Protein AF-A0A2N3EMY5-F1 (afdb_monomer)

Structure (mmCIF, N/CA/C/O backbone):
data_AF-A0A2N3EMY5-F1
#
_entry.id   AF-A0A2N3EMY5-F1
#
loop_
_atom_site.group_PDB
_atom_site.id
_atom_site.type_symbol
_atom_site.label_atom_id
_atom_site.label_alt_id
_atom_site.label_comp_id
_atom_site.label_asym_id
_atom_site.label_entity_id
_atom_site.label_seq_id
_atom_site.pdbx_PDB_ins_code
_atom_site.Cartn_x
_atom_site.Cartn_y
_atom_site.Cartn_z
_atom_site.occupancy
_atom_site.B_iso_or_equiv
_atom_site.auth_seq_id
_atom_site.auth_comp_id
_atom_site.auth_asym_id
_atom_site.auth_atom_id
_atom_site.pdbx_PDB_model_num
ATOM 1 N N . MET A 1 1 ? 64.681 2.099 -17.122 1.00 41.75 1 MET A N 1
ATOM 2 C CA . MET A 1 1 ? 64.241 1.570 -15.812 1.00 41.75 1 MET A CA 1
ATOM 3 C C . MET A 1 1 ? 62.909 2.218 -15.460 1.00 41.75 1 MET A C 1
ATOM 5 O O . MET A 1 1 ? 62.884 3.290 -14.875 1.00 41.75 1 MET A O 1
ATOM 9 N N . LEU A 1 2 ? 61.801 1.633 -15.925 1.00 50.41 2 LEU A N 1
ATOM 10 C CA . LEU A 1 2 ? 60.457 2.129 -15.628 1.00 50.41 2 LEU A CA 1
ATOM 11 C C . LEU A 1 2 ? 60.051 1.568 -14.257 1.00 50.41 2 LEU A C 1
ATOM 13 O O . LEU A 1 2 ? 60.016 0.355 -14.065 1.00 50.41 2 LEU A O 1
ATOM 17 N N . ASN A 1 3 ? 59.863 2.464 -13.289 1.00 49.38 3 ASN A N 1
ATOM 18 C CA . ASN A 1 3 ? 59.725 2.170 -11.864 1.00 49.38 3 ASN A CA 1
ATOM 19 C C . ASN A 1 3 ? 58.662 1.102 -11.549 1.00 49.38 3 ASN A C 1
ATOM 21 O O . ASN A 1 3 ? 57.473 1.403 -11.449 1.00 49.38 3 ASN A O 1
ATOM 25 N N . HIS A 1 4 ? 59.125 -0.105 -11.216 1.00 50.69 4 HIS A N 1
ATOM 26 C CA . HIS A 1 4 ? 58.346 -1.189 -10.601 1.00 50.69 4 HIS A CA 1
ATOM 27 C C . HIS A 1 4 ? 57.596 -0.732 -9.323 1.00 50.69 4 HIS A C 1
ATOM 29 O O . HIS A 1 4 ? 56.563 -1.285 -8.952 1.00 50.69 4 HIS A O 1
ATOM 35 N N . SER A 1 5 ? 58.080 0.343 -8.685 1.00 53.69 5 SER A N 1
ATOM 36 C CA . SER A 1 5 ? 57.485 0.972 -7.499 1.00 53.69 5 SER A CA 1
ATOM 37 C C . SER A 1 5 ? 56.165 1.719 -7.782 1.00 53.69 5 SER A C 1
ATOM 39 O O . SER A 1 5 ? 55.261 1.709 -6.951 1.00 53.69 5 SER A O 1
ATOM 41 N N . ARG A 1 6 ? 55.982 2.299 -8.983 1.00 55.09 6 ARG A N 1
ATOM 42 C CA . ARG A 1 6 ? 54.727 3.000 -9.341 1.00 55.09 6 ARG A CA 1
ATOM 43 C C . ARG A 1 6 ? 53.586 2.043 -9.699 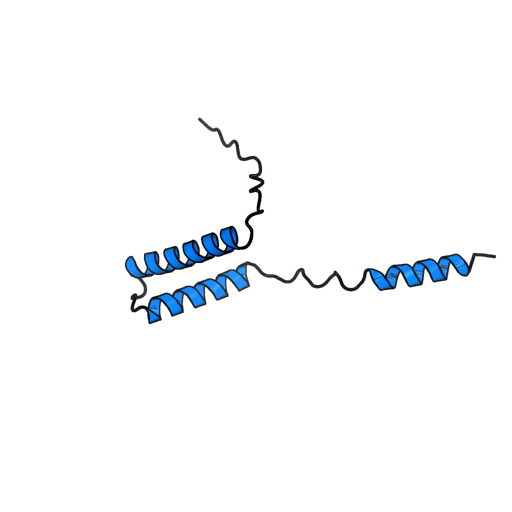1.00 55.09 6 ARG A C 1
ATOM 45 O O . ARG A 1 6 ? 52.425 2.381 -9.496 1.00 55.09 6 ARG A O 1
ATOM 52 N N . MET A 1 7 ? 53.913 0.840 -10.175 1.00 51.16 7 MET A N 1
ATOM 53 C CA . MET A 1 7 ? 52.934 -0.177 -10.578 1.00 51.16 7 MET A CA 1
ATOM 54 C C . MET A 1 7 ? 52.307 -0.891 -9.367 1.00 51.16 7 MET A C 1
ATOM 56 O O . MET A 1 7 ? 51.108 -1.150 -9.362 1.00 51.16 7 MET A O 1
ATOM 60 N N . LYS A 1 8 ? 53.083 -1.108 -8.291 1.00 51.06 8 LYS A N 1
ATOM 61 C CA . LYS A 1 8 ? 52.573 -1.602 -6.995 1.00 51.06 8 LYS A CA 1
ATOM 62 C C . LYS A 1 8 ? 51.625 -0.610 -6.316 1.00 51.06 8 LYS A C 1
ATOM 64 O O . LYS A 1 8 ? 50.608 -1.032 -5.777 1.00 51.06 8 LYS A O 1
ATOM 69 N N . GLY A 1 9 ? 51.931 0.690 -6.378 1.00 51.00 9 GLY A N 1
ATOM 70 C CA . GLY A 1 9 ? 51.063 1.738 -5.829 1.00 51.00 9 GLY A CA 1
ATOM 71 C C . GLY A 1 9 ? 49.710 1.825 -6.541 1.00 51.00 9 GLY A C 1
ATOM 72 O O . GLY A 1 9 ? 48.684 1.986 -5.886 1.00 51.00 9 GLY A O 1
ATOM 73 N N . LEU A 1 10 ? 49.694 1.638 -7.866 1.00 53.22 10 LEU A N 1
ATOM 74 C CA . LEU A 1 10 ? 48.455 1.634 -8.648 1.00 53.22 10 LEU A CA 1
ATOM 75 C C . LEU A 1 10 ? 47.578 0.403 -8.353 1.00 53.22 10 LEU A C 1
ATOM 77 O O . LEU A 1 10 ? 46.364 0.529 -8.222 1.00 53.22 10 LEU A O 1
ATOM 81 N N . LEU A 1 11 ? 48.195 -0.775 -8.205 1.00 51.62 11 LEU A N 1
ATOM 82 C CA . LEU A 1 11 ? 47.489 -2.027 -7.901 1.00 51.62 11 LEU A CA 1
ATOM 83 C C . LEU A 1 11 ? 46.920 -2.057 -6.472 1.00 51.62 11 LEU A C 1
ATOM 85 O O . LEU A 1 11 ? 45.835 -2.590 -6.262 1.00 51.62 11 LEU A O 1
ATOM 89 N N . LEU A 1 12 ? 47.607 -1.445 -5.501 1.00 52.88 12 LEU A N 1
ATOM 90 C CA . LEU A 1 12 ? 47.113 -1.310 -4.124 1.00 52.88 12 LEU A CA 1
ATOM 91 C C . LEU A 1 12 ? 46.003 -0.256 -3.985 1.00 52.88 12 LEU A C 1
ATOM 93 O O . LEU A 1 12 ? 45.118 -0.419 -3.150 1.00 52.88 12 LEU A O 1
ATOM 97 N N . GLY A 1 13 ? 46.013 0.795 -4.812 1.00 50.88 13 GLY A N 1
ATOM 98 C CA . GLY A 1 13 ? 44.963 1.820 -4.812 1.00 50.88 13 GLY A CA 1
ATOM 99 C C . GLY A 1 13 ? 43.626 1.337 -5.385 1.00 50.88 13 GLY A C 1
ATOM 100 O O . GLY A 1 13 ? 42.571 1.761 -4.919 1.00 50.88 13 GLY A O 1
ATOM 101 N N . LEU A 1 14 ? 43.648 0.416 -6.355 1.00 52.91 14 LEU A N 1
ATOM 102 C CA . LEU A 1 14 ? 42.429 -0.079 -7.009 1.00 52.91 14 LEU A CA 1
ATOM 103 C C . LEU A 1 14 ? 41.613 -1.045 -6.125 1.00 52.91 14 LEU A C 1
ATOM 105 O O . LEU A 1 14 ? 40.401 -1.156 -6.287 1.00 52.91 14 LEU A O 1
ATOM 109 N N . ALA A 1 15 ? 42.255 -1.723 -5.167 1.00 53.69 15 ALA A N 1
ATOM 110 C CA . ALA A 1 15 ? 41.611 -2.729 -4.318 1.00 53.69 15 ALA A CA 1
ATOM 111 C C . ALA A 1 15 ? 40.700 -2.142 -3.218 1.00 53.69 15 ALA A C 1
ATOM 113 O O . ALA A 1 15 ? 39.884 -2.868 -2.656 1.00 53.69 15 ALA A O 1
ATOM 114 N N . ILE A 1 16 ? 40.805 -0.843 -2.912 1.00 56.00 16 ILE A N 1
ATOM 115 C CA . ILE A 1 16 ? 40.062 -0.205 -1.805 1.00 56.00 16 ILE A CA 1
ATOM 116 C C . ILE A 1 16 ? 38.742 0.439 -2.279 1.00 56.00 16 ILE A C 1
ATOM 118 O O . ILE A 1 16 ? 37.850 0.686 -1.474 1.00 56.00 16 ILE A O 1
ATOM 122 N N . VAL A 1 17 ? 38.559 0.663 -3.586 1.00 55.44 17 VAL A N 1
ATOM 123 C CA . VAL A 1 17 ? 37.392 1.401 -4.126 1.00 55.44 17 VAL A CA 1
ATOM 124 C C . VAL A 1 17 ? 36.248 0.472 -4.577 1.00 55.44 17 VAL A C 1
ATOM 126 O O . VAL A 1 17 ? 35.137 0.922 -4.839 1.00 55.44 17 VAL A O 1
ATOM 129 N N . ALA A 1 18 ? 36.476 -0.842 -4.625 1.00 57.91 18 ALA A N 1
ATOM 130 C CA . ALA A 1 18 ? 35.521 -1.800 -5.184 1.00 57.91 18 ALA A CA 1
ATOM 131 C C . ALA A 1 18 ? 34.233 -2.102 -4.369 1.00 57.91 18 ALA A C 1
ATOM 133 O O . ALA A 1 18 ? 33.264 -2.519 -5.003 1.00 57.91 18 ALA A O 1
ATOM 134 N N . PRO A 1 19 ? 34.118 -1.923 -3.032 1.00 57.25 19 PRO A N 1
ATOM 135 C CA . PRO A 1 19 ? 32.922 -2.408 -2.331 1.00 57.25 19 PRO A CA 1
ATOM 136 C C . PRO A 1 19 ? 31.718 -1.446 -2.342 1.00 57.25 19 PRO A C 1
ATOM 138 O O . PRO A 1 19 ? 30.651 -1.822 -1.869 1.00 57.25 19 PRO A O 1
ATOM 141 N N . LEU A 1 20 ? 31.830 -0.228 -2.887 1.00 58.28 20 LEU A N 1
ATOM 142 C CA . LEU A 1 20 ? 30.756 0.783 -2.812 1.00 58.28 20 LEU A CA 1
ATOM 143 C C . LEU A 1 20 ? 29.758 0.755 -3.990 1.00 58.28 20 LEU A C 1
ATOM 145 O O . LEU A 1 20 ? 28.830 1.558 -4.029 1.00 58.28 20 LEU A O 1
ATOM 149 N N . GLY A 1 21 ? 29.921 -0.161 -4.950 1.00 58.19 21 GLY A N 1
ATOM 150 C CA . GLY A 1 21 ? 29.175 -0.143 -6.217 1.00 58.19 21 GLY A CA 1
ATOM 151 C C . GLY A 1 21 ? 27.784 -0.793 -6.227 1.00 58.19 21 GLY A C 1
ATOM 152 O O . GLY A 1 21 ? 27.092 -0.677 -7.232 1.00 58.19 21 GLY A O 1
ATOM 153 N N . PHE A 1 22 ? 27.350 -1.474 -5.159 1.00 57.91 22 PHE A N 1
ATOM 154 C CA . PHE A 1 22 ? 26.130 -2.308 -5.191 1.00 57.91 22 PHE A CA 1
ATOM 155 C C . PHE A 1 22 ? 24.881 -1.706 -4.521 1.00 57.91 22 PHE A C 1
ATOM 157 O O . PHE A 1 22 ? 23.840 -2.355 -4.489 1.00 57.91 22 PHE A O 1
ATOM 164 N N . ALA A 1 23 ? 24.922 -0.468 -4.023 1.00 58.59 23 ALA A N 1
ATOM 165 C CA . ALA A 1 23 ? 23.770 0.131 -3.330 1.00 58.59 23 ALA A CA 1
ATOM 166 C C . ALA A 1 23 ? 22.672 0.703 -4.261 1.00 58.59 23 ALA A C 1
ATOM 168 O O . ALA A 1 23 ? 21.691 1.257 -3.775 1.00 58.59 23 ALA A O 1
ATOM 169 N N . ALA A 1 24 ? 22.806 0.592 -5.588 1.00 59.06 24 ALA A N 1
ATOM 170 C CA . ALA A 1 24 ? 21.951 1.312 -6.541 1.00 59.06 24 ALA A CA 1
ATOM 171 C C . ALA A 1 24 ? 20.699 0.551 -7.033 1.00 59.06 24 ALA A C 1
ATOM 173 O O . ALA A 1 24 ? 19.957 1.085 -7.851 1.00 59.06 24 ALA A O 1
ATOM 174 N N . CYS A 1 25 ? 20.424 -0.669 -6.557 1.00 62.91 25 CYS A N 1
ATOM 175 C CA . CYS A 1 25 ? 19.252 -1.453 -6.988 1.00 62.91 25 CYS A CA 1
ATOM 176 C C . CYS A 1 25 ? 17.997 -1.244 -6.118 1.00 62.91 25 CYS A C 1
ATOM 178 O O . CYS A 1 25 ? 17.165 -2.145 -6.022 1.00 62.91 25 CYS A O 1
ATOM 180 N N . ALA A 1 26 ? 17.844 -0.091 -5.463 1.00 70.19 26 ALA A N 1
ATOM 181 C CA . ALA A 1 26 ? 16.585 0.250 -4.806 1.00 70.19 26 ALA A CA 1
ATOM 182 C C . ALA A 1 26 ? 15.592 0.752 -5.867 1.00 70.19 26 ALA A C 1
ATOM 184 O O . ALA A 1 26 ? 15.708 1.884 -6.331 1.00 70.19 26 ALA A O 1
ATOM 185 N N . ASP A 1 27 ? 14.648 -0.100 -6.273 1.00 82.81 27 ASP A N 1
ATOM 186 C CA . ASP A 1 27 ? 13.533 0.301 -7.133 1.00 82.81 27 ASP A CA 1
ATOM 187 C C . ASP A 1 27 ? 12.431 0.944 -6.266 1.00 82.81 27 ASP A C 1
ATOM 189 O O . ASP A 1 27 ? 11.751 0.235 -5.511 1.00 82.81 27 ASP A O 1
ATOM 193 N N . PRO A 1 28 ? 12.230 2.273 -6.344 1.00 82.31 28 PRO A N 1
ATOM 194 C CA . PRO A 1 28 ? 11.207 2.951 -5.555 1.00 82.31 28 PRO A CA 1
ATOM 195 C C . PRO A 1 28 ? 9.789 2.482 -5.906 1.00 82.31 28 PRO A C 1
ATOM 197 O O . PRO A 1 28 ? 8.906 2.535 -5.051 1.00 82.31 28 PRO A O 1
ATOM 200 N N . ALA A 1 29 ? 9.549 1.995 -7.128 1.00 86.31 29 ALA A N 1
ATOM 201 C CA . ALA A 1 29 ? 8.245 1.469 -7.518 1.00 86.31 29 ALA A CA 1
ATOM 202 C C . ALA A 1 29 ? 7.960 0.121 -6.841 1.00 86.31 29 ALA A C 1
ATOM 204 O O . ALA A 1 29 ? 6.846 -0.107 -6.364 1.00 86.31 29 ALA A O 1
ATOM 205 N N . ALA A 1 30 ? 8.970 -0.749 -6.746 1.00 88.25 30 ALA A N 1
ATOM 206 C CA . ALA A 1 30 ? 8.854 -2.023 -6.041 1.00 88.25 30 ALA A CA 1
ATOM 207 C C . ALA A 1 30 ? 8.575 -1.817 -4.544 1.00 88.25 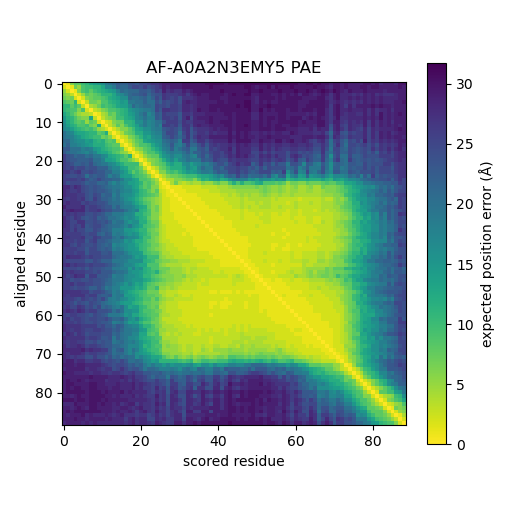30 ALA A C 1
ATOM 209 O O . ALA A 1 30 ? 7.727 -2.504 -3.969 1.00 88.25 30 ALA A O 1
ATOM 210 N N . GLU A 1 31 ? 9.235 -0.838 -3.923 1.00 87.81 31 GLU A N 1
ATOM 211 C CA . GLU A 1 31 ? 8.997 -0.500 -2.520 1.00 87.81 31 GLU A CA 1
ATOM 212 C C . GLU A 1 31 ? 7.599 0.095 -2.307 1.00 87.81 31 GLU A C 1
ATOM 214 O O . GLU A 1 31 ? 6.853 -0.361 -1.439 1.00 87.81 31 GLU A O 1
ATOM 219 N N . GLN A 1 32 ? 7.175 1.036 -3.156 1.00 87.56 32 GLN A N 1
ATOM 220 C CA . GLN A 1 32 ? 5.828 1.605 -3.085 1.00 87.56 32 GLN A CA 1
ATOM 221 C C . GLN A 1 32 ? 4.741 0.525 -3.215 1.00 87.56 32 GLN A C 1
ATOM 223 O O . GLN A 1 32 ? 3.758 0.555 -2.474 1.00 87.56 32 GLN A O 1
ATOM 228 N N . ALA A 1 33 ? 4.932 -0.461 -4.097 1.00 90.81 33 ALA A N 1
ATOM 229 C CA . ALA A 1 33 ? 4.004 -1.578 -4.253 1.00 90.81 33 ALA A CA 1
ATOM 230 C C . ALA A 1 33 ? 3.917 -2.451 -2.989 1.00 90.81 33 ALA A C 1
ATOM 232 O O . ALA A 1 33 ? 2.822 -2.859 -2.591 1.00 90.81 33 ALA A O 1
ATOM 233 N N . ARG A 1 34 ? 5.048 -2.712 -2.316 1.00 90.69 34 ARG A N 1
ATOM 234 C CA . ARG A 1 34 ? 5.058 -3.437 -1.034 1.00 90.69 34 ARG A CA 1
ATOM 235 C C . ARG A 1 34 ? 4.311 -2.681 0.058 1.00 90.69 34 ARG A C 1
ATOM 237 O O . ARG A 1 34 ? 3.556 -3.286 0.825 1.00 90.69 34 ARG A O 1
ATOM 244 N N . LEU A 1 35 ? 4.518 -1.373 0.129 1.00 92.12 35 LEU A N 1
ATOM 245 C CA . LEU A 1 35 ? 3.878 -0.520 1.119 1.00 92.12 35 LEU A CA 1
ATOM 246 C C . LEU A 1 35 ? 2.371 -0.419 0.876 1.00 92.12 35 LEU A C 1
ATOM 248 O O . LEU A 1 35 ? 1.592 -0.555 1.812 1.00 92.12 35 LEU A O 1
ATOM 252 N N . ASP A 1 36 ? 1.949 -0.288 -0.380 1.00 92.19 36 ASP A N 1
ATOM 253 C CA . ASP A 1 36 ? 0.533 -0.274 -0.738 1.00 92.19 36 ASP A CA 1
ATOM 254 C C . ASP A 1 36 ? -0.166 -1.603 -0.411 1.00 92.19 36 ASP A C 1
ATOM 256 O O . ASP A 1 36 ? -1.305 -1.594 0.065 1.00 92.19 36 ASP A O 1
ATOM 260 N N . ALA A 1 37 ? 0.513 -2.740 -0.604 1.00 94.06 37 ALA A N 1
ATOM 261 C CA . ALA A 1 37 ? 0.005 -4.045 -0.185 1.00 94.06 37 ALA A CA 1
ATOM 262 C C . ALA A 1 37 ? -0.139 -4.139 1.344 1.00 94.06 37 ALA A C 1
ATOM 264 O O . ALA A 1 37 ? -1.132 -4.666 1.843 1.00 94.06 37 ALA A O 1
ATOM 265 N N . THR A 1 38 ? 0.821 -3.584 2.084 1.00 94.88 38 THR A N 1
ATOM 266 C CA . THR A 1 38 ? 0.804 -3.545 3.554 1.00 94.88 38 THR A CA 1
ATOM 267 C C . THR A 1 38 ? -0.343 -2.677 4.068 1.00 94.88 38 THR A C 1
ATOM 269 O O . THR A 1 38 ? -1.114 -3.105 4.923 1.00 94.88 38 THR A O 1
ATOM 272 N N . ASP A 1 39 ? -0.516 -1.483 3.500 1.00 94.56 39 ASP A N 1
ATOM 273 C CA . ASP A 1 39 ? -1.600 -0.568 3.858 1.00 94.56 39 ASP A CA 1
ATOM 274 C C . ASP A 1 39 ? -2.972 -1.185 3.550 1.00 94.56 39 ASP A C 1
ATOM 276 O O . ASP A 1 39 ? -3.911 -1.021 4.327 1.00 94.56 39 ASP A O 1
ATOM 280 N N . HIS A 1 40 ? -3.096 -1.936 2.448 1.00 95.19 40 HIS A N 1
ATOM 281 C CA . HIS A 1 40 ? -4.310 -2.695 2.155 1.00 95.19 40 HIS A CA 1
ATOM 282 C C . HIS A 1 40 ? -4.619 -3.716 3.257 1.00 95.19 40 HIS A C 1
ATOM 284 O O . HIS A 1 40 ? -5.731 -3.686 3.780 1.00 95.19 40 HIS A O 1
ATOM 290 N N . GLN A 1 41 ? -3.659 -4.573 3.628 1.00 96.25 41 GLN A N 1
ATOM 291 C CA . GLN A 1 41 ? -3.869 -5.591 4.667 1.00 96.25 41 GLN A CA 1
ATOM 292 C C . GLN A 1 41 ? -4.255 -4.954 6.003 1.00 96.25 41 GLN A C 1
ATOM 294 O O . GLN A 1 41 ? -5.286 -5.309 6.564 1.00 96.25 41 GLN A O 1
ATOM 299 N N . ASN A 1 42 ? -3.522 -3.926 6.440 1.00 94.56 42 ASN A N 1
ATOM 300 C CA . ASN A 1 42 ? -3.831 -3.201 7.674 1.00 94.56 42 ASN A CA 1
ATOM 301 C C . ASN A 1 42 ? -5.264 -2.649 7.672 1.00 94.56 42 ASN A C 1
ATOM 303 O O . ASN A 1 42 ? -5.997 -2.794 8.646 1.00 94.56 42 ASN A O 1
ATOM 307 N N . CYS A 1 43 ? -5.698 -2.035 6.569 1.00 95.94 43 CYS A N 1
ATOM 308 C CA . CYS A 1 43 ? -7.049 -1.490 6.492 1.00 95.94 43 CYS A CA 1
ATOM 309 C C . CYS A 1 43 ? -8.128 -2.585 6.474 1.00 95.94 43 CYS A C 1
ATOM 311 O O . CYS A 1 43 ? -9.173 -2.405 7.098 1.00 95.94 43 CYS A O 1
ATOM 313 N N . VAL A 1 44 ? -7.892 -3.723 5.816 1.00 96.38 44 VAL A N 1
ATOM 314 C CA . VAL A 1 44 ? -8.838 -4.853 5.835 1.00 96.38 44 VAL A CA 1
ATOM 315 C C . VAL A 1 44 ? -8.923 -5.481 7.228 1.00 96.38 44 VAL A C 1
ATOM 317 O O . VAL A 1 44 ? -10.027 -5.739 7.705 1.00 96.38 44 VAL A O 1
ATOM 320 N N . GLU A 1 45 ? -7.793 -5.668 7.913 1.00 96.00 45 GLU A N 1
ATOM 321 C CA . GLU A 1 45 ? -7.737 -6.2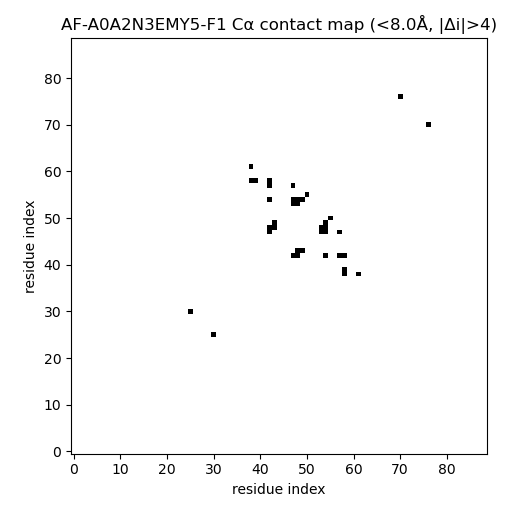08 9.280 1.00 96.00 45 GLU A CA 1
ATOM 322 C C . GLU A 1 45 ? -8.446 -5.306 10.297 1.00 96.00 45 GLU A C 1
ATOM 324 O O . GLU A 1 45 ? -9.124 -5.792 11.200 1.00 96.00 45 GLU A O 1
ATOM 329 N N . LEU A 1 46 ? -8.368 -3.986 10.110 1.00 94.56 46 LEU A N 1
ATOM 330 C CA . LEU A 1 46 ? -9.116 -3.007 10.904 1.00 94.56 46 LEU A CA 1
ATOM 331 C C . LEU A 1 46 ? -10.625 -2.983 10.583 1.00 94.56 46 LEU A C 1
ATOM 333 O O . LEU A 1 46 ? -11.376 -2.241 11.215 1.00 94.56 46 LEU A O 1
ATOM 337 N N . GLY A 1 47 ? -11.085 -3.785 9.617 1.00 95.38 47 GLY A N 1
ATOM 338 C CA . GLY A 1 47 ? -12.492 -3.923 9.244 1.00 95.38 47 GLY A CA 1
ATOM 339 C C . GLY A 1 47 ? -12.978 -2.918 8.197 1.00 95.38 47 GLY A C 1
ATOM 340 O O . GLY A 1 47 ? -14.184 -2.832 7.947 1.00 95.38 47 GLY A O 1
ATOM 341 N N . PHE A 1 48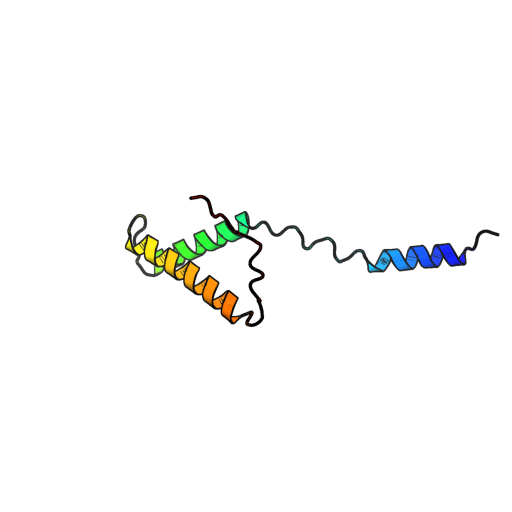 ? -12.078 -2.160 7.560 1.00 96.50 48 PHE A N 1
ATOM 342 C CA . PHE A 1 48 ? -12.457 -1.268 6.467 1.00 96.50 48 PHE A CA 1
ATOM 343 C C . PHE A 1 48 ? -12.737 -2.066 5.193 1.00 96.50 48 PHE A C 1
ATOM 345 O O . PHE A 1 48 ? -11.926 -2.874 4.741 1.00 96.50 48 PHE A O 1
ATOM 352 N N . LYS A 1 49 ? -13.891 -1.804 4.575 1.00 95.81 49 LYS A N 1
ATOM 353 C CA . LYS A 1 49 ? -14.285 -2.457 3.323 1.00 95.81 49 LYS A CA 1
ATOM 354 C C . LYS A 1 49 ? -13.585 -1.804 2.128 1.00 95.81 49 LYS A C 1
ATOM 356 O O . LYS A 1 49 ? -13.656 -0.577 2.028 1.00 95.81 49 LYS A O 1
ATOM 361 N N . PRO A 1 50 ? -12.983 -2.579 1.209 1.00 92.19 50 PRO A N 1
ATOM 362 C CA . PRO A 1 50 ? -12.453 -2.052 -0.047 1.00 92.19 50 PRO A CA 1
ATOM 363 C C . PRO A 1 50 ? -13.491 -1.221 -0.808 1.00 92.19 50 PRO A C 1
ATOM 365 O O . PRO A 1 50 ? -14.694 -1.395 -0.614 1.00 92.19 50 PRO A O 1
ATOM 368 N N . ASP A 1 51 ? -13.011 -0.306 -1.650 1.00 91.25 51 ASP A N 1
ATOM 369 C CA . ASP A 1 51 ? -13.846 0.563 -2.497 1.00 91.25 51 ASP A CA 1
ATOM 370 C C . ASP A 1 51 ? -14.819 1.474 -1.727 1.00 91.25 51 ASP A C 1
ATOM 372 O O . ASP A 1 51 ? -15.818 1.952 -2.263 1.00 91.25 51 ASP A O 1
ATOM 376 N N . THR A 1 52 ? -14.514 1.757 -0.459 1.00 94.81 52 THR A N 1
ATOM 377 C CA . THR A 1 52 ? -15.240 2.739 0.353 1.00 94.81 52 THR A CA 1
ATOM 378 C C . THR A 1 52 ? -14.384 3.964 0.648 1.00 94.81 52 THR A C 1
ATOM 380 O O . THR A 1 52 ? -13.155 3.889 0.722 1.00 94.81 52 THR A O 1
ATOM 383 N N . GLU A 1 53 ? -15.040 5.098 0.894 1.00 94.75 53 GLU A N 1
ATOM 384 C CA . GLU A 1 53 ? -14.366 6.318 1.351 1.00 94.75 53 GLU A CA 1
ATOM 385 C C . GLU A 1 53 ? -13.571 6.070 2.643 1.00 94.75 53 GLU A C 1
ATOM 387 O O . GLU A 1 53 ? -12.425 6.497 2.768 1.00 94.75 53 GLU A O 1
ATOM 392 N N . ALA A 1 54 ? -14.139 5.299 3.575 1.00 94.50 54 ALA A N 1
ATOM 393 C CA . ALA A 1 54 ? -13.494 4.958 4.838 1.00 94.50 54 ALA A CA 1
ATOM 394 C C . ALA A 1 54 ? -12.191 4.162 4.632 1.00 94.50 54 ALA A C 1
ATOM 396 O O . ALA A 1 54 ? -11.195 4.423 5.305 1.00 94.50 54 ALA A O 1
ATOM 397 N N . TYR A 1 55 ? -12.169 3.238 3.668 1.00 95.75 55 TYR A N 1
ATOM 398 C CA . TYR A 1 55 ? -10.953 2.526 3.273 1.00 95.75 55 TYR A CA 1
ATOM 399 C C . TYR A 1 55 ? -9.916 3.453 2.632 1.00 95.75 55 TYR A C 1
ATOM 401 O O . TYR A 1 55 ? -8.735 3.385 2.980 1.00 95.75 55 TYR A O 1
ATOM 409 N N . GLY A 1 56 ? -10.351 4.366 1.757 1.00 95.00 56 GLY A N 1
ATOM 410 C CA . GLY A 1 56 ? -9.484 5.408 1.206 1.00 95.00 56 GLY A CA 1
ATOM 411 C C . GLY A 1 56 ? -8.840 6.256 2.306 1.00 95.00 56 GLY A C 1
ATOM 412 O O . GLY A 1 56 ? -7.623 6.442 2.315 1.00 95.00 56 GLY A O 1
ATOM 413 N N . ASN A 1 57 ? -9.632 6.685 3.289 1.00 96.25 57 ASN A N 1
ATOM 414 C CA . ASN A 1 57 ? -9.154 7.456 4.431 1.00 96.25 57 ASN A CA 1
ATOM 415 C C . ASN A 1 57 ? -8.180 6.658 5.315 1.00 96.25 57 ASN A C 1
ATOM 417 O O . ASN A 1 57 ? -7.156 7.193 5.734 1.00 96.25 57 ASN A O 1
ATOM 421 N N . CYS A 1 58 ? -8.446 5.369 5.555 1.00 96.50 58 CYS A N 1
ATOM 422 C CA . CYS A 1 58 ? -7.516 4.497 6.273 1.00 96.50 58 CYS A CA 1
ATOM 423 C C . CYS A 1 58 ? -6.141 4.472 5.589 1.00 96.50 58 CYS A C 1
ATOM 425 O O . CYS A 1 58 ? -5.126 4.749 6.229 1.00 96.50 58 CYS A O 1
ATOM 427 N N . ARG A 1 59 ? -6.101 4.245 4.270 1.00 95.56 59 ARG A N 1
ATOM 428 C CA . ARG A 1 59 ? -4.839 4.230 3.516 1.00 95.56 59 ARG A CA 1
ATOM 429 C C . ARG A 1 59 ? -4.126 5.579 3.518 1.00 95.56 59 ARG A C 1
ATOM 431 O O . ARG A 1 59 ? -2.904 5.614 3.624 1.00 95.56 59 ARG A O 1
ATOM 438 N N . LEU A 1 60 ? -4.864 6.685 3.422 1.00 95.19 60 LEU A N 1
ATOM 439 C CA . LEU A 1 60 ? -4.280 8.026 3.534 1.00 95.19 60 LEU A CA 1
ATOM 440 C C . LEU A 1 60 ? -3.643 8.244 4.909 1.00 95.19 60 LEU A C 1
ATOM 442 O O . LEU A 1 60 ? -2.522 8.743 4.991 1.00 95.19 60 LEU A O 1
ATOM 446 N N . LYS A 1 61 ? -4.306 7.796 5.978 1.00 94.75 61 LYS A N 1
ATOM 447 C CA . LYS A 1 61 ? -3.785 7.895 7.342 1.00 94.75 61 LYS A CA 1
ATOM 448 C C . LYS A 1 61 ? -2.519 7.061 7.546 1.00 94.75 61 LYS A C 1
ATOM 450 O O . LYS A 1 61 ? -1.589 7.533 8.192 1.00 94.75 61 LYS A O 1
ATOM 455 N N . MET A 1 62 ? -2.434 5.870 6.949 1.00 93.44 62 MET A N 1
ATOM 456 C CA . MET A 1 62 ? -1.207 5.057 6.979 1.00 93.44 62 MET A CA 1
ATOM 457 C C . MET A 1 62 ? -0.027 5.766 6.297 1.00 93.44 62 MET A C 1
ATOM 459 O O . MET A 1 62 ? 1.082 5.783 6.833 1.00 93.44 62 MET A O 1
ATOM 463 N N . LYS A 1 63 ? -0.269 6.430 5.157 1.00 92.56 63 LYS A N 1
ATOM 464 C CA . LYS A 1 63 ? 0.750 7.246 4.474 1.00 92.56 63 LYS A CA 1
ATOM 465 C C . LYS A 1 63 ? 1.191 8.441 5.320 1.00 92.56 63 LYS A C 1
ATOM 467 O O . LYS A 1 63 ? 2.382 8.735 5.389 1.00 92.56 63 LYS A O 1
ATOM 472 N N . GLU A 1 64 ? 0.248 9.105 5.984 1.00 91.81 64 GLU A N 1
ATOM 473 C CA . GLU A 1 64 ? 0.544 10.221 6.884 1.00 91.81 64 GLU A CA 1
ATOM 474 C C . GLU A 1 64 ? 1.413 9.784 8.072 1.00 91.81 64 GLU A C 1
ATOM 476 O O . GLU A 1 64 ? 2.392 10.459 8.389 1.00 91.81 64 GLU A O 1
ATOM 481 N N . ILE A 1 65 ? 1.091 8.650 8.708 1.00 90.81 65 ILE A N 1
ATOM 482 C CA . ILE A 1 65 ? 1.882 8.086 9.813 1.00 90.81 65 ILE A CA 1
ATOM 483 C C . ILE A 1 65 ? 3.327 7.873 9.366 1.00 90.81 65 ILE A C 1
ATOM 485 O O . ILE A 1 65 ? 4.242 8.327 10.047 1.00 90.81 65 ILE A O 1
ATOM 489 N N . ARG A 1 66 ? 3.539 7.288 8.184 1.00 88.75 66 ARG A N 1
ATOM 490 C CA . ARG A 1 66 ? 4.885 7.055 7.652 1.00 88.75 66 ARG A CA 1
ATOM 491 C C . ARG A 1 66 ? 5.653 8.351 7.403 1.00 88.75 66 ARG A C 1
ATOM 493 O O . ARG A 1 66 ? 6.791 8.475 7.840 1.00 88.75 66 ARG A O 1
ATOM 500 N N . ALA A 1 67 ? 5.019 9.344 6.781 1.00 87.50 67 ALA A N 1
ATOM 501 C CA . ALA A 1 67 ? 5.645 10.648 6.566 1.00 87.50 67 ALA A CA 1
ATOM 502 C C . ALA A 1 67 ? 6.028 11.325 7.897 1.00 87.50 67 ALA A C 1
ATOM 504 O O . ALA A 1 67 ? 7.084 11.950 8.012 1.00 87.50 67 ALA A O 1
ATOM 505 N N . ARG A 1 68 ? 5.188 11.176 8.931 1.00 86.25 68 ARG A N 1
ATOM 506 C CA . ARG A 1 68 ? 5.475 11.668 10.286 1.00 86.25 68 ARG A CA 1
ATOM 507 C C . ARG A 1 68 ? 6.616 10.898 10.951 1.00 86.25 68 ARG A C 1
ATOM 509 O O . ARG A 1 68 ? 7.457 11.525 11.589 1.00 86.25 68 ARG A O 1
ATOM 516 N N . GLU A 1 69 ? 6.665 9.577 10.810 1.00 87.44 69 GLU A N 1
ATOM 517 C CA . GLU A 1 69 ? 7.744 8.731 11.334 1.00 87.44 69 GLU A CA 1
ATOM 518 C C . GLU A 1 69 ? 9.085 9.043 10.666 1.00 87.44 69 GLU A C 1
ATOM 520 O O . GLU A 1 69 ? 10.093 9.167 11.355 1.00 87.44 69 GLU A O 1
ATOM 525 N N . GLU A 1 70 ? 9.105 9.244 9.349 1.00 83.50 70 GLU A N 1
ATOM 526 C CA . GLU A 1 70 ? 10.298 9.660 8.606 1.00 83.50 70 GLU A CA 1
ATOM 527 C C . GLU A 1 70 ? 10.794 11.038 9.063 1.00 83.5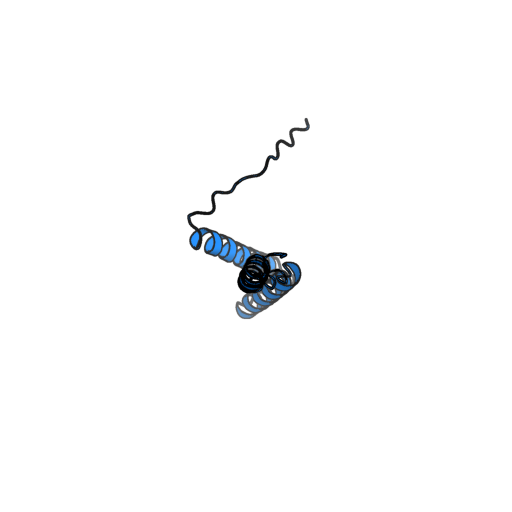0 70 GLU A C 1
ATOM 529 O O . GLU A 1 70 ? 11.983 11.207 9.350 1.00 83.50 70 GLU A O 1
ATOM 534 N N . ALA A 1 71 ? 9.879 12.003 9.214 1.00 79.56 71 ALA A N 1
ATOM 535 C CA . ALA A 1 71 ? 10.198 13.328 9.740 1.00 79.56 71 ALA A CA 1
ATOM 536 C C . ALA A 1 71 ? 10.724 13.272 11.185 1.00 79.56 71 ALA A C 1
ATOM 538 O O . ALA A 1 71 ? 11.650 13.999 11.539 1.00 79.56 71 ALA A O 1
ATOM 539 N N . ASN A 1 72 ? 10.167 12.394 12.026 1.00 79.75 72 ASN A N 1
ATOM 540 C CA . ASN A 1 72 ? 10.621 12.210 13.404 1.00 79.75 72 ASN A CA 1
ATOM 541 C C . ASN A 1 72 ? 11.979 11.495 13.484 1.00 79.75 72 ASN A C 1
ATOM 543 O O . ASN A 1 72 ? 12.821 11.857 14.303 1.00 79.75 72 ASN A O 1
ATOM 547 N N . ARG A 1 73 ? 12.213 10.509 12.611 1.00 73.44 73 ARG A N 1
ATOM 548 C CA . ARG A 1 73 ? 13.458 9.733 12.540 1.00 73.44 73 ARG A CA 1
ATOM 549 C C . ARG A 1 73 ? 14.636 10.566 12.045 1.00 73.44 73 ARG A C 1
ATOM 551 O O . ARG A 1 73 ? 15.778 10.255 12.377 1.00 73.44 73 ARG A O 1
ATOM 558 N N . SER A 1 74 ? 14.372 11.618 11.274 1.00 56.91 74 SER A N 1
ATOM 559 C CA . SER A 1 74 ? 15.397 12.533 10.789 1.00 56.91 74 SER A CA 1
ATOM 560 C C . SER A 1 74 ? 15.064 13.982 11.153 1.00 56.91 74 SER A C 1
ATOM 562 O O . SER A 1 74 ? 1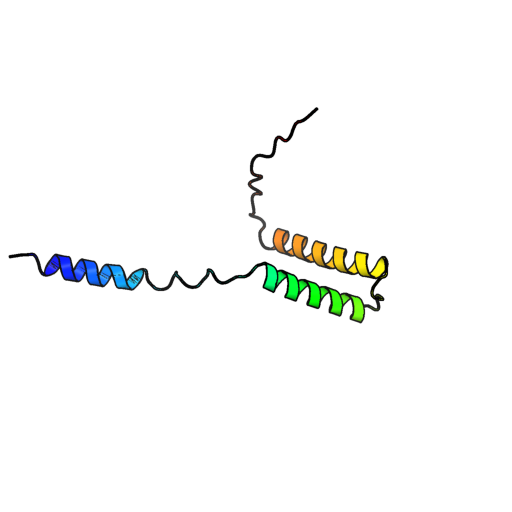4.664 14.761 10.291 1.00 56.91 74 SER A O 1
ATOM 564 N N . PRO A 1 75 ? 15.297 14.406 12.411 1.00 60.16 75 PRO A N 1
ATOM 565 C CA . PRO A 1 75 ? 15.076 15.796 12.818 1.00 60.16 75 PRO A CA 1
ATOM 566 C C . PRO A 1 75 ? 15.984 16.805 12.078 1.00 60.16 75 PRO A C 1
ATOM 568 O O . PRO A 1 75 ? 15.832 18.007 12.265 1.00 60.16 75 PRO A O 1
ATOM 571 N N . ASN A 1 76 ? 16.918 16.332 11.235 1.00 53.78 76 ASN A N 1
ATOM 572 C CA . ASN A 1 76 ? 17.887 17.134 10.484 1.00 53.78 76 ASN A CA 1
ATOM 573 C C . ASN A 1 76 ? 17.677 17.122 8.955 1.00 53.78 76 ASN A C 1
ATOM 575 O O . ASN A 1 76 ? 18.574 17.556 8.230 1.00 53.78 76 ASN A O 1
ATOM 579 N N . VAL A 1 77 ? 16.533 16.660 8.424 1.00 58.84 77 VAL A N 1
ATOM 580 C CA . VAL A 1 77 ? 16.217 16.920 7.004 1.00 58.84 77 VAL A CA 1
ATOM 581 C C . VAL A 1 77 ? 15.773 18.370 6.841 1.00 58.84 77 VAL A C 1
ATOM 583 O O . VAL A 1 77 ? 14.595 18.711 6.856 1.00 58.84 77 VAL A O 1
ATOM 586 N N . GLY A 1 78 ? 16.758 19.254 6.684 1.00 51.06 78 GLY A N 1
A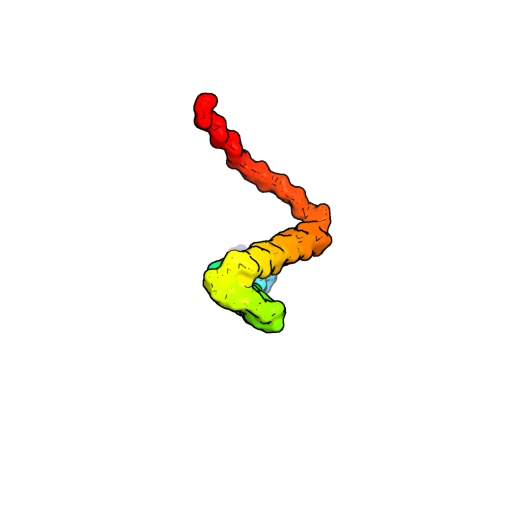TOM 587 C CA . GLY A 1 78 ? 16.538 20.539 6.044 1.00 51.06 78 GLY A CA 1
ATOM 588 C C . GLY A 1 78 ? 15.952 20.271 4.664 1.00 51.06 78 GLY A C 1
ATOM 589 O O . GLY A 1 78 ? 16.657 19.814 3.767 1.00 51.06 78 GLY A O 1
ATOM 590 N N . PHE A 1 79 ? 14.650 20.509 4.520 1.00 56.03 79 PHE A N 1
ATOM 591 C CA . PHE A 1 79 ? 13.972 20.586 3.235 1.00 56.03 79 PHE A CA 1
ATOM 592 C C . PHE A 1 79 ? 14.679 21.662 2.400 1.00 56.03 79 PHE A C 1
ATOM 594 O O . PHE A 1 79 ? 14.375 22.850 2.484 1.00 56.03 79 PHE A O 1
ATOM 601 N N . GLY A 1 80 ? 15.661 21.245 1.603 1.00 51.12 80 GLY A N 1
ATOM 602 C CA . GLY A 1 80 ? 16.179 22.016 0.486 1.00 51.12 80 GLY A CA 1
ATOM 603 C C . GLY A 1 80 ? 15.106 22.041 -0.589 1.00 51.12 80 GLY A C 1
ATOM 604 O O . GLY A 1 80 ? 15.141 21.244 -1.523 1.00 51.12 80 GLY A O 1
ATOM 605 N N . VAL A 1 81 ? 14.108 22.907 -0.412 1.00 60.38 81 VAL A N 1
ATOM 606 C CA . VAL A 1 81 ? 13.080 23.167 -1.416 1.00 60.38 81 VAL A CA 1
ATOM 607 C C . VAL A 1 81 ? 13.786 23.780 -2.623 1.00 60.38 81 VAL A C 1
ATOM 609 O O . VAL A 1 81 ? 14.166 24.950 -2.621 1.00 60.38 81 VAL A O 1
ATOM 612 N N . GLY A 1 82 ? 14.025 22.942 -3.631 1.00 49.41 82 GLY A N 1
ATOM 613 C CA . GLY A 1 82 ? 14.437 23.366 -4.957 1.00 49.41 82 GLY A CA 1
ATOM 614 C C . GLY A 1 82 ? 13.437 24.372 -5.525 1.00 49.41 82 GLY A C 1
ATOM 615 O O . GLY A 1 82 ? 12.228 24.252 -5.341 1.00 49.41 82 GLY A O 1
ATOM 616 N N . ILE A 1 83 ? 13.989 25.387 -6.181 1.00 55.88 83 ILE A N 1
ATOM 617 C CA . ILE A 1 83 ? 13.327 26.493 -6.875 1.00 55.88 83 ILE A CA 1
ATOM 618 C C . ILE A 1 83 ? 12.026 26.056 -7.572 1.00 55.88 83 ILE A C 1
ATOM 620 O O . ILE A 1 83 ? 12.042 25.215 -8.465 1.00 55.88 83 ILE A O 1
ATOM 624 N N . GLY A 1 84 ? 10.918 26.704 -7.210 1.00 48.59 84 GLY A N 1
ATOM 625 C CA . GLY A 1 84 ? 9.606 26.519 -7.829 1.00 48.59 84 GLY A CA 1
ATOM 626 C C . GLY A 1 84 ? 8.797 27.814 -7.845 1.00 48.59 84 GLY A C 1
ATOM 627 O O . GLY A 1 84 ? 7.673 27.853 -7.359 1.00 48.59 84 GLY A O 1
ATOM 628 N N . VAL A 1 85 ? 9.365 28.904 -8.369 1.00 51.59 85 VAL A N 1
ATOM 629 C CA . VAL A 1 85 ? 8.579 30.094 -8.740 1.00 51.59 85 VAL A CA 1
ATOM 630 C C . VAL A 1 85 ? 7.858 29.826 -10.061 1.00 51.59 85 VAL A C 1
ATOM 632 O O . VAL A 1 85 ? 8.287 30.258 -11.124 1.00 51.59 85 V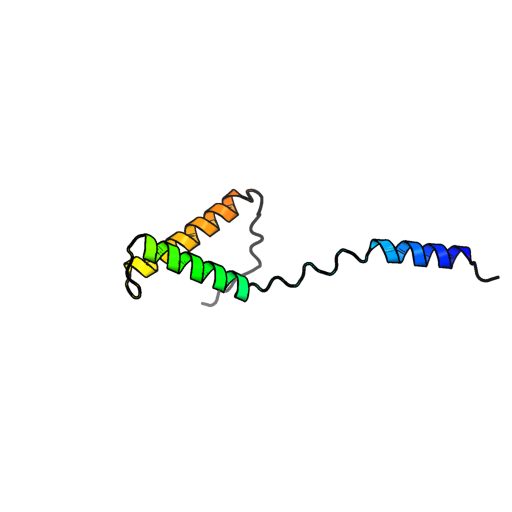AL A O 1
ATOM 635 N N . SER A 1 86 ? 6.735 29.117 -10.005 1.00 53.22 86 SER A N 1
ATOM 636 C CA . SER A 1 86 ? 5.716 29.179 -11.053 1.00 53.22 86 SER A CA 1
ATOM 637 C C . SER A 1 86 ? 4.765 30.321 -10.715 1.00 53.22 86 SER A C 1
ATOM 639 O O . SER A 1 86 ? 3.773 30.133 -10.013 1.00 53.22 86 SER A O 1
ATOM 641 N N . LYS A 1 87 ? 5.090 31.528 -11.184 1.00 53.38 87 LYS A N 1
ATOM 642 C CA . LYS A 1 87 ? 4.158 32.657 -11.184 1.00 53.38 87 LYS A CA 1
ATOM 643 C C . LYS A 1 87 ? 3.772 32.952 -12.630 1.00 53.38 87 LYS A C 1
ATOM 645 O O . LYS A 1 87 ? 4.419 33.736 -13.312 1.00 53.38 87 LYS A O 1
ATOM 650 N N . GLY A 1 88 ? 2.757 32.229 -13.093 1.00 52.00 88 GLY A N 1
ATOM 651 C CA . GLY A 1 88 ? 1.923 32.621 -14.220 1.00 52.00 88 GLY A CA 1
ATOM 652 C C . GLY A 1 88 ? 0.599 33.134 -13.667 1.00 52.00 88 GLY A C 1
ATOM 653 O O . GLY A 1 88 ? -0.132 32.345 -13.076 1.00 52.00 88 GLY A O 1
ATOM 654 N N . PHE A 1 89 ? 0.394 34.447 -13.774 1.00 43.38 89 PHE A N 1
ATOM 655 C CA . PHE A 1 89 ? -0.837 35.219 -14.012 1.00 43.38 89 PHE A CA 1
ATOM 656 C C . PHE A 1 89 ? -0.537 36.693 -13.722 1.00 43.38 89 PHE A C 1
ATOM 658 O O . PHE A 1 89 ? 0.054 36.975 -12.651 1.00 43.38 89 PHE A O 1
#

Nearest PDB structures (foldseek):
  4v78-assembly1_AO  TM=3.188E-01  e=5.057E+00  Escherichia coli K-12

Mean predicted aligned error: 15.95 Å

Sequence (89 aa):
MLNHSRMKGLLLGLAIVAPLGFAACADPAAEQARLDATDHQNCVELGFKPDTEAYGNCRLKMKEIRAREEANRSPNVGFGVGIGVSKGF

pLDDT: mean 73.81, std 19.22, range [41.75, 96.5]

Solvent-accessible surface area (backbone atoms only — not comparable to full-atom values): 5686 Å² total; per-residue (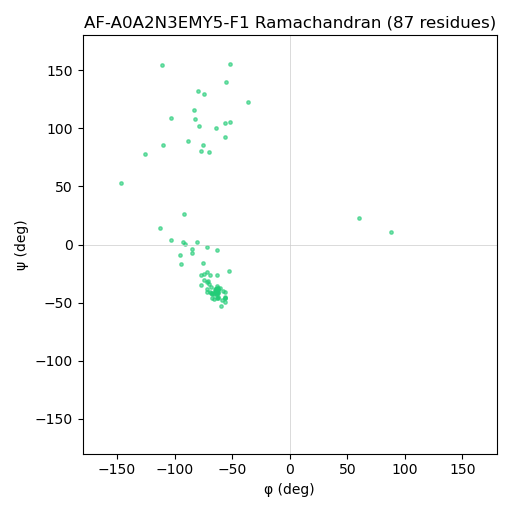Å²): 137,81,62,71,67,61,57,54,53,53,60,62,58,59,70,73,67,64,83,74,76,74,80,78,79,74,54,65,67,63,51,52,52,53,49,53,52,49,42,49,52,54,33,45,76,74,66,38,52,82,100,34,70,67,30,54,50,45,44,51,49,54,54,50,52,49,56,50,48,53,50,65,75,39,84,76,71,74,79,76,77,70,92,76,88,82,83,87,129

Foldseek 3Di:
DPDPPVVVVVVVVVVPPPPPPPPPPDDVVVVVVVLQVVLQVVLVVVVHDPPDPSSVVSSVVSVVVVVVVVCVVCVPPPPPPPDDPPDDD

Secondary structure (DSSP, 8-state):
---HHHHHHHHHHHTTSGGGTTTT---HHHHHHHHHHHHHHHHHHTTPPTTSHHHHHHHHHHHHHHHHHHHHH-TT-------------

Radius of gyration: 24.69 Å; Cα contacts (8 Å, |Δi|>4): 19; chains: 1; bounding box: 80×41×29 Å